Protein AF-A0A699XM45-F1 (afdb_monomer_lite)

Structure (mmCIF, N/CA/C/O backbone):
data_AF-A0A699XM45-F1
#
_entry.id   AF-A0A699XM45-F1
#
loop_
_atom_site.group_PDB
_atom_site.id
_atom_site.type_symbol
_atom_site.label_atom_id
_atom_site.label_alt_id
_atom_site.label_comp_id
_atom_site.label_asym_id
_atom_site.label_entity_id
_atom_site.label_seq_id
_atom_site.pdbx_PDB_ins_code
_atom_site.Car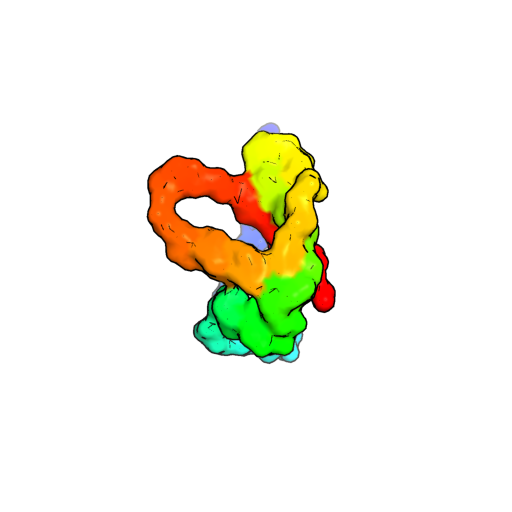tn_x
_atom_site.Cartn_y
_atom_site.Cartn_z
_atom_site.occupancy
_atom_site.B_iso_or_equiv
_atom_site.auth_seq_id
_atom_site.auth_comp_id
_atom_site.auth_asym_id
_atom_site.auth_atom_id
_atom_site.pdbx_PDB_model_num
ATOM 1 N N . THR A 1 1 ? 29.717 28.955 5.135 1.00 49.53 1 THR A N 1
ATOM 2 C CA . THR A 1 1 ? 28.520 28.488 4.422 1.00 49.53 1 THR A CA 1
ATOM 3 C C . THR A 1 1 ? 28.981 27.297 3.638 1.00 49.53 1 THR A C 1
ATOM 5 O O . THR A 1 1 ? 29.618 27.492 2.616 1.00 49.53 1 THR A O 1
ATOM 8 N N . ASP A 1 2 ? 28.849 26.104 4.207 1.00 50.97 2 ASP A N 1
ATOM 9 C CA . ASP A 1 2 ? 29.331 24.890 3.553 1.00 50.97 2 ASP A CA 1
ATOM 10 C C . ASP A 1 2 ? 28.349 24.543 2.433 1.00 50.97 2 ASP A C 1
ATOM 12 O O . ASP A 1 2 ? 27.200 24.175 2.684 1.00 50.97 2 ASP A O 1
ATOM 16 N N . GLU A 1 3 ? 28.773 24.787 1.194 1.00 55.34 3 GLU A N 1
ATOM 17 C CA . GLU A 1 3 ? 28.087 24.316 -0.003 1.00 55.34 3 GLU A CA 1
ATOM 18 C C . GLU A 1 3 ? 28.261 22.799 -0.047 1.00 55.34 3 GLU A C 1
ATOM 20 O O . GLU A 1 3 ? 29.341 22.288 -0.334 1.00 55.34 3 GLU A O 1
ATOM 25 N N . TYR A 1 4 ? 27.206 22.069 0.309 1.00 65.00 4 TYR A N 1
ATOM 26 C CA . TYR A 1 4 ? 27.156 20.633 0.078 1.00 65.00 4 TYR A CA 1
ATOM 27 C C . TYR A 1 4 ? 27.125 20.412 -1.437 1.00 65.00 4 TYR A C 1
ATOM 29 O O . TYR A 1 4 ? 26.121 20.700 -2.092 1.00 65.00 4 TYR A O 1
ATOM 37 N N . GLU A 1 5 ? 28.241 19.945 -1.990 1.00 66.81 5 GLU A N 1
ATOM 38 C CA . GLU A 1 5 ? 28.336 19.482 -3.370 1.00 66.81 5 GLU A CA 1
ATOM 39 C C . GLU A 1 5 ? 27.444 18.241 -3.508 1.00 66.81 5 GLU A C 1
ATOM 41 O O . GLU A 1 5 ? 27.731 17.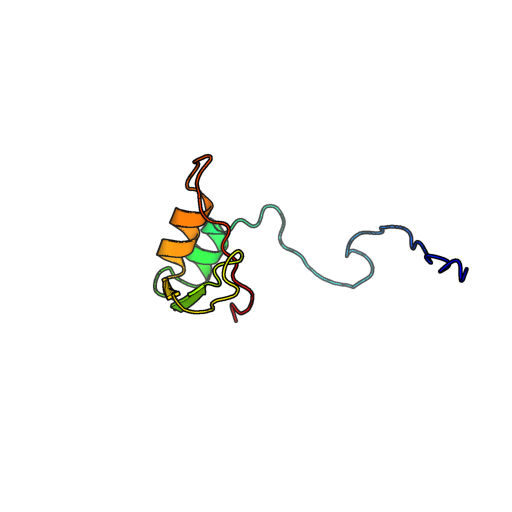178 -2.956 1.00 66.81 5 GLU A O 1
ATOM 46 N N . TYR A 1 6 ? 26.294 18.401 -4.163 1.00 64.56 6 TYR A N 1
ATOM 47 C CA . TYR A 1 6 ? 25.430 17.277 -4.502 1.00 64.56 6 TYR A CA 1
ATOM 48 C C . TYR A 1 6 ? 26.072 16.518 -5.659 1.00 64.56 6 TYR A C 1
ATOM 50 O O . TYR A 1 6 ? 26.101 17.012 -6.787 1.00 64.56 6 TYR A O 1
ATOM 58 N N . ASP A 1 7 ? 26.560 15.315 -5.375 1.00 70.44 7 ASP A N 1
ATOM 59 C CA . ASP A 1 7 ? 27.057 14.393 -6.391 1.00 70.44 7 ASP A CA 1
ATOM 60 C C . ASP A 1 7 ? 25.847 13.817 -7.149 1.00 70.44 7 ASP A C 1
ATOM 62 O O . ASP A 1 7 ? 25.192 12.863 -6.720 1.00 70.44 7 ASP A O 1
ATOM 66 N N . ALA A 1 8 ? 25.447 14.498 -8.223 1.00 66.81 8 ALA A N 1
ATOM 67 C CA . ALA A 1 8 ? 24.311 14.097 -9.041 1.00 66.81 8 ALA A CA 1
ATOM 68 C C . ALA A 1 8 ? 24.744 12.978 -9.996 1.00 66.81 8 ALA A C 1
ATOM 70 O O . ALA A 1 8 ? 25.386 13.225 -11.018 1.00 66.81 8 ALA A O 1
ATOM 71 N N . VAL A 1 9 ? 24.380 11.739 -9.666 1.00 69.56 9 VAL A N 1
ATOM 72 C CA . VAL A 1 9 ? 24.559 10.598 -10.570 1.00 69.56 9 VAL A CA 1
ATOM 73 C C . VAL A 1 9 ? 23.496 10.612 -11.679 1.00 69.56 9 VAL A C 1
ATOM 75 O O . VAL A 1 9 ? 22.355 11.009 -11.422 1.00 69.56 9 VAL A O 1
ATOM 78 N N . PRO A 1 10 ? 23.835 10.191 -12.912 1.00 68.69 10 PRO A N 1
ATOM 79 C CA . PRO A 1 10 ? 22.844 9.953 -13.955 1.00 68.69 10 PRO A CA 1
ATOM 80 C C . PRO A 1 10 ? 21.794 8.937 -13.485 1.00 68.69 10 PRO A C 1
ATOM 82 O O . PRO A 1 10 ? 22.143 7.886 -12.950 1.00 68.69 10 PRO A O 1
ATOM 85 N N . ASP A 1 11 ? 20.515 9.250 -13.689 1.00 65.44 11 ASP A N 1
ATOM 86 C CA . ASP A 1 11 ? 19.410 8.319 -13.450 1.00 65.44 11 ASP A CA 1
ATOM 87 C C . ASP A 1 11 ? 19.371 7.289 -14.589 1.00 65.44 11 ASP A C 1
ATOM 89 O O . ASP A 1 11 ? 18.765 7.507 -15.637 1.00 65.44 11 ASP A O 1
ATOM 93 N N . ASP A 1 12 ? 20.106 6.193 -14.410 1.00 67.00 12 ASP A N 1
ATOM 94 C CA . ASP A 1 12 ? 20.109 5.036 -15.312 1.00 67.00 12 ASP A CA 1
ATOM 95 C C . ASP A 1 12 ? 18.957 4.052 -15.003 1.00 67.00 12 ASP A C 1
ATOM 97 O O . ASP A 1 12 ? 19.000 2.895 -15.427 1.00 67.00 12 ASP A O 1
ATOM 101 N N . GLY A 1 13 ? 17.959 4.466 -14.212 1.00 65.62 13 GLY A N 1
ATOM 102 C CA . GLY A 1 13 ? 16.940 3.567 -13.680 1.00 65.62 13 GLY A CA 1
ATOM 103 C C . GLY A 1 13 ? 17.527 2.478 -12.771 1.00 65.62 13 GLY A C 1
ATOM 104 O O . GLY A 1 13 ? 18.604 2.623 -12.190 1.00 65.62 13 GLY A O 1
ATOM 105 N N . GLN A 1 14 ? 16.813 1.357 -12.630 1.00 64.94 14 GLN A N 1
ATOM 106 C CA . GLN A 1 14 ? 17.293 0.181 -11.881 1.00 64.94 14 GLN A CA 1
ATOM 107 C C . GLN A 1 14 ? 18.007 -0.858 -12.765 1.00 64.94 14 GLN A C 1
ATOM 109 O O . GLN A 1 14 ? 18.460 -1.887 -12.263 1.00 64.94 14 GLN A O 1
ATOM 114 N N . ASP A 1 15 ? 18.190 -0.572 -14.055 1.00 61.72 15 ASP A N 1
ATOM 115 C CA . ASP A 1 15 ? 18.714 -1.514 -15.055 1.00 61.72 15 ASP A CA 1
ATOM 116 C C . ASP A 1 15 ? 20.151 -1.970 -14.760 1.00 61.72 15 ASP A C 1
ATOM 118 O O . ASP A 1 15 ? 20.559 -3.076 -15.116 1.00 61.72 15 ASP A O 1
ATOM 122 N N . LYS A 1 16 ? 20.937 -1.134 -14.072 1.00 69.38 16 LYS A N 1
ATOM 123 C CA . LYS A 1 16 ? 22.323 -1.449 -13.685 1.00 69.38 16 LYS A CA 1
ATOM 124 C C . LYS A 1 16 ? 22.441 -2.230 -12.372 1.00 69.38 16 LYS A C 1
ATOM 126 O O . LYS A 1 16 ? 23.553 -2.603 -12.003 1.00 69.38 16 LYS A O 1
ATOM 131 N N . LEU A 1 17 ? 21.332 -2.466 -11.668 1.00 74.88 17 LEU A N 1
ATOM 132 C CA . LEU A 1 17 ? 21.307 -3.169 -10.380 1.00 74.88 17 LEU A CA 1
ATOM 133 C C . LEU A 1 17 ? 20.969 -4.662 -10.510 1.00 74.88 17 LEU A C 1
ATOM 135 O O . LEU A 1 17 ? 20.864 -5.335 -9.489 1.00 74.88 17 LEU A O 1
ATOM 139 N N . ASP A 1 18 ? 20.793 -5.174 -11.737 1.00 76.94 18 ASP A N 1
ATOM 140 C CA . ASP A 1 18 ? 20.312 -6.545 -12.003 1.00 76.94 18 ASP A CA 1
ATOM 141 C C . ASP A 1 18 ? 18.987 -6.850 -11.264 1.00 76.94 18 ASP A C 1
ATOM 143 O O . ASP A 1 18 ? 18.688 -7.979 -10.874 1.00 76.94 18 ASP A O 1
ATOM 147 N N . MET A 1 19 ? 18.191 -5.799 -11.022 1.00 78.69 19 MET A N 1
ATOM 148 C CA . MET A 1 19 ? 16.907 -5.865 -10.333 1.00 78.69 19 MET A CA 1
ATOM 149 C C . MET A 1 19 ? 15.780 -6.028 -11.348 1.00 78.69 19 MET A C 1
ATOM 151 O O . MET A 1 19 ? 15.637 -5.230 -12.270 1.00 78.69 19 MET A O 1
ATOM 155 N N . VAL A 1 20 ? 14.936 -7.039 -11.143 1.00 79.25 20 VAL A N 1
ATOM 156 C CA . VAL A 1 20 ? 13.722 -7.237 -11.942 1.00 79.25 20 VAL A CA 1
ATOM 157 C C . VAL A 1 20 ? 12.555 -6.565 -11.229 1.00 79.25 20 VAL A C 1
ATOM 159 O O . VAL A 1 20 ? 12.031 -7.102 -10.252 1.00 79.25 20 VAL A O 1
ATOM 162 N N . MET A 1 21 ? 12.143 -5.398 -11.723 1.00 84.00 21 MET A N 1
ATOM 163 C CA . MET A 1 21 ? 10.935 -4.718 -11.255 1.00 84.00 21 MET A CA 1
ATOM 164 C C . MET A 1 21 ? 9.744 -5.045 -12.158 1.00 84.00 21 MET A C 1
ATOM 166 O O . MET A 1 21 ? 9.883 -5.021 -13.381 1.00 84.00 21 MET A O 1
ATOM 170 N N . PRO A 1 22 ? 8.567 -5.335 -11.587 1.00 86.38 22 PRO A N 1
ATOM 171 C CA . PRO A 1 22 ? 7.359 -5.528 -12.374 1.00 86.38 22 PRO A CA 1
ATOM 172 C C . PRO A 1 22 ? 6.885 -4.206 -12.993 1.00 86.38 22 PRO A C 1
ATOM 174 O O . PRO A 1 22 ? 6.806 -3.182 -12.313 1.00 86.38 22 PRO A O 1
ATOM 177 N N . GLU A 1 23 ? 6.518 -4.254 -14.272 1.00 86.75 23 GLU A N 1
ATOM 178 C CA . GLU A 1 23 ? 5.859 -3.148 -14.971 1.00 86.75 23 GLU A CA 1
ATOM 179 C C . GLU A 1 23 ? 4.374 -3.064 -14.574 1.00 86.75 23 GLU A C 1
ATOM 181 O O . GLU A 1 23 ? 3.740 -4.079 -14.271 1.00 86.75 23 GLU A O 1
ATOM 186 N N . ASP A 1 24 ? 3.822 -1.847 -14.555 1.00 88.81 24 ASP A N 1
ATOM 187 C CA . ASP A 1 24 ? 2.403 -1.561 -14.283 1.00 88.81 24 ASP A CA 1
ATOM 188 C C . ASP A 1 24 ? 1.848 -2.119 -12.956 1.00 88.81 24 ASP A C 1
ATOM 190 O O . ASP A 1 24 ? 0.642 -2.343 -12.825 1.00 88.81 24 ASP A O 1
ATOM 194 N N . LEU A 1 25 ? 2.705 -2.339 -11.950 1.00 91.25 25 LEU A N 1
ATOM 195 C CA . LEU A 1 25 ? 2.279 -2.847 -10.647 1.00 91.25 25 LEU A CA 1
ATOM 196 C C . LEU A 1 25 ? 1.405 -1.823 -9.903 1.00 91.25 25 LEU A C 1
ATOM 198 O O . LEU A 1 25 ? 1.804 -0.688 -9.649 1.00 91.25 25 LEU A O 1
ATOM 202 N N . THR A 1 26 ? 0.228 -2.263 -9.468 1.00 94.56 26 THR A N 1
ATOM 203 C CA . THR A 1 26 ? -0.747 -1.463 -8.716 1.00 94.56 26 THR A CA 1
ATOM 204 C C . THR A 1 26 ? -1.010 -2.044 -7.332 1.00 94.56 26 THR A C 1
ATOM 206 O O . THR A 1 26 ? -0.894 -3.250 -7.101 1.00 94.56 26 THR A O 1
ATOM 209 N N . VAL A 1 27 ? -1.473 -1.198 -6.406 1.00 93.25 27 VAL A N 1
ATOM 210 C CA . VAL A 1 27 ? -1.885 -1.630 -5.056 1.00 93.25 27 VAL A CA 1
ATOM 211 C C . VAL A 1 27 ? -2.974 -2.710 -5.119 1.00 93.25 27 VAL A C 1
ATOM 213 O O . VAL A 1 27 ? -2.965 -3.652 -4.326 1.00 93.25 27 VAL A O 1
ATOM 216 N N . ARG A 1 28 ? -3.876 -2.634 -6.106 1.00 94.25 28 ARG A N 1
ATOM 217 C CA . ARG A 1 28 ? -4.911 -3.649 -6.331 1.00 94.25 28 ARG A CA 1
ATOM 218 C C . ARG A 1 28 ? -4.326 -5.003 -6.724 1.00 94.25 28 ARG A C 1
ATOM 220 O O . ARG A 1 28 ? -4.773 -6.025 -6.211 1.00 94.25 28 ARG A O 1
ATOM 227 N N . GLN A 1 29 ? -3.321 -5.031 -7.600 1.00 94.75 29 GLN A N 1
ATOM 228 C CA . GLN A 1 29 ? -2.635 -6.276 -7.956 1.00 94.75 29 GLN A CA 1
ATOM 229 C C . GLN A 1 29 ? -1.875 -6.857 -6.762 1.00 94.75 29 GLN A C 1
ATOM 231 O O . GLN A 1 29 ? -1.978 -8.056 -6.524 1.00 94.75 29 GLN A O 1
ATOM 236 N N . VAL A 1 30 ? -1.196 -6.021 -5.967 1.00 94.12 30 VAL A N 1
ATOM 237 C CA . VAL A 1 30 ? -0.536 -6.464 -4.725 1.00 94.12 30 VAL A CA 1
ATOM 238 C C . VAL A 1 30 ? -1.548 -7.112 -3.774 1.00 94.12 30 VAL A C 1
ATOM 240 O O . VAL A 1 30 ? -1.291 -8.192 -3.250 1.00 94.12 30 VAL A O 1
ATOM 243 N N . CYS A 1 31 ? -2.736 -6.519 -3.620 1.00 94.56 31 CYS A N 1
ATOM 244 C CA . CYS A 1 31 ? -3.830 -7.089 -2.830 1.00 94.56 31 CYS A CA 1
ATOM 245 C C . CYS A 1 31 ? -4.309 -8.454 -3.345 1.00 94.56 31 CYS A C 1
ATOM 247 O O . CYS A 1 31 ? -4.499 -9.381 -2.558 1.00 94.56 31 CYS A O 1
ATOM 249 N N . ASN A 1 32 ? -4.440 -8.614 -4.662 1.00 93.44 32 ASN A N 1
ATOM 250 C CA . ASN A 1 32 ? -4.833 -9.890 -5.265 1.00 93.44 32 ASN A CA 1
ATOM 251 C C . ASN A 1 32 ? -3.759 -10.982 -5.110 1.00 93.44 32 ASN A C 1
ATOM 253 O O . ASN A 1 32 ? -4.107 -12.159 -5.039 1.00 93.44 32 ASN A O 1
ATOM 257 N N . LEU A 1 33 ? -2.476 -10.606 -5.068 1.00 93.44 33 LEU A N 1
ATOM 258 C CA . LEU A 1 33 ? -1.348 -11.533 -4.931 1.00 93.44 33 LEU A CA 1
ATOM 259 C C . LEU A 1 33 ? -1.109 -11.956 -3.475 1.00 93.44 33 LEU A C 1
ATOM 261 O O . LEU A 1 33 ? -0.992 -13.146 -3.198 1.00 93.44 33 LEU A O 1
ATOM 265 N N . ALA A 1 34 ? -1.046 -10.993 -2.551 1.00 91.69 34 ALA A N 1
ATOM 266 C CA . ALA A 1 34 ? -0.776 -11.244 -1.133 1.00 91.69 34 ALA A CA 1
ATOM 267 C C . ALA A 1 34 ? -2.032 -11.641 -0.338 1.00 91.69 34 ALA A C 1
ATOM 269 O O . ALA A 1 34 ? -1.926 -12.188 0.757 1.00 91.69 34 ALA A O 1
ATOM 270 N N . GLY A 1 35 ? -3.221 -11.383 -0.884 1.00 93.94 35 GLY A N 1
ATOM 271 C CA . GLY A 1 35 ? -4.504 -11.720 -0.283 1.00 93.94 35 GLY A CA 1
ATOM 272 C C . GLY A 1 35 ? -5.150 -10.541 0.460 1.00 93.94 35 GLY A C 1
ATOM 273 O O . GLY A 1 35 ? -4.478 -9.808 1.190 1.00 93.94 35 GLY A O 1
ATOM 274 N N . PRO A 1 36 ? -6.479 -10.359 0.335 1.00 93.50 36 PRO A N 1
ATOM 275 C CA . PRO A 1 36 ? -7.176 -9.210 0.910 1.00 93.50 36 PRO A CA 1
ATOM 276 C C . PRO A 1 36 ? -7.242 -9.227 2.440 1.00 93.50 36 PRO A C 1
ATOM 278 O O . PRO A 1 36 ? -7.371 -8.164 3.039 1.00 93.50 36 PRO A O 1
ATOM 281 N N . GLU A 1 37 ? -7.130 -10.400 3.067 1.00 93.75 37 GLU A N 1
ATOM 282 C CA . GLU A 1 37 ? -7.196 -10.591 4.525 1.00 93.75 37 GLU A CA 1
ATOM 283 C C . GLU A 1 37 ? -5.866 -10.280 5.233 1.00 93.75 37 GLU A C 1
ATOM 285 O O . GLU A 1 37 ? -5.801 -10.289 6.464 1.00 93.75 37 GLU A O 1
ATOM 290 N N . THR A 1 38 ? -4.800 -10.004 4.475 1.00 92.75 38 THR A N 1
ATOM 291 C CA . THR A 1 38 ? -3.466 -9.758 5.027 1.00 92.75 38 THR A CA 1
ATOM 292 C C . THR A 1 38 ? -3.482 -8.515 5.919 1.00 92.75 38 THR A C 1
ATOM 294 O O . THR A 1 38 ? -3.906 -7.445 5.468 1.00 92.75 38 THR A O 1
ATOM 297 N N . PRO A 1 39 ? -3.064 -8.628 7.193 1.00 91.88 39 PRO A N 1
ATOM 298 C CA . PRO A 1 39 ? -3.051 -7.501 8.110 1.00 91.88 39 PRO A CA 1
ATOM 299 C C . PRO A 1 39 ? -1.940 -6.515 7.741 1.00 91.88 39 PRO A C 1
ATOM 301 O O . PRO A 1 39 ? -0.822 -6.906 7.422 1.00 91.88 39 PRO A O 1
ATOM 304 N N . LEU A 1 40 ? -2.253 -5.228 7.837 1.00 90.94 40 LEU A N 1
ATOM 305 C CA . LEU A 1 40 ? -1.363 -4.111 7.564 1.00 90.94 40 LEU A CA 1
ATOM 306 C C . LEU A 1 40 ? -1.373 -3.112 8.712 1.00 90.94 40 LEU A C 1
ATOM 308 O O . LEU A 1 40 ? -2.436 -2.746 9.227 1.00 90.94 40 LEU A O 1
ATOM 312 N N . ASP A 1 41 ? -0.191 -2.595 9.022 1.00 91.00 41 ASP A N 1
ATOM 313 C CA . ASP A 1 41 ? -0.028 -1.460 9.918 1.00 91.00 41 ASP A CA 1
ATOM 314 C C . ASP A 1 41 ? -0.072 -0.162 9.106 1.00 91.00 41 ASP A C 1
ATOM 316 O O . ASP A 1 41 ? 0.848 0.176 8.357 1.00 91.00 41 ASP A O 1
ATOM 320 N N . VAL A 1 42 ? -1.185 0.563 9.238 1.00 90.62 42 VAL A N 1
ATOM 321 C CA . VAL A 1 42 ? -1.412 1.816 8.517 1.00 90.62 42 VAL A CA 1
ATOM 322 C C . VAL A 1 42 ? -1.081 2.995 9.42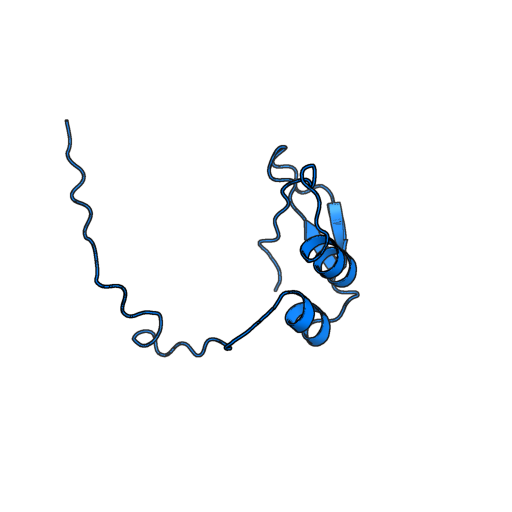0 1.00 90.62 42 VAL A C 1
ATOM 324 O O . VAL A 1 42 ? -1.668 3.185 10.490 1.00 90.62 42 VAL A O 1
ATOM 327 N N . ILE A 1 43 ? -0.163 3.827 8.944 1.00 91.75 43 ILE A N 1
ATOM 328 C CA . ILE A 1 43 ? 0.318 5.015 9.638 1.00 91.75 43 ILE A CA 1
ATOM 329 C C . ILE A 1 43 ? -0.490 6.215 9.165 1.00 91.75 43 ILE A C 1
ATOM 331 O O . ILE A 1 43 ? -0.596 6.475 7.967 1.00 91.75 43 ILE A O 1
ATOM 335 N N . ASP A 1 44 ? -1.045 6.974 10.103 1.00 90.06 44 ASP A N 1
ATOM 336 C CA . ASP A 1 44 ? -1.582 8.299 9.814 1.00 90.06 44 ASP A CA 1
ATOM 337 C C . ASP A 1 44 ? -0.425 9.305 9.757 1.00 90.06 44 ASP A C 1
ATOM 339 O O . ASP A 1 44 ? 0.236 9.567 10.765 1.00 90.06 44 ASP A O 1
ATOM 343 N N . VAL A 1 45 ? -0.163 9.864 8.571 1.00 89.12 45 VAL A N 1
ATOM 344 C CA . VAL A 1 45 ? 1.019 10.708 8.340 1.00 89.12 45 VAL A CA 1
ATOM 345 C C . VAL A 1 45 ? 0.951 12.001 9.147 1.00 89.12 45 VAL A C 1
ATOM 347 O O . VAL A 1 45 ? 1.982 12.461 9.637 1.00 89.12 45 VAL A O 1
ATOM 350 N N . LYS A 1 46 ? -0.247 12.572 9.332 1.00 87.62 46 LYS A N 1
ATOM 351 C CA . LYS A 1 46 ? -0.420 13.842 10.052 1.00 87.62 46 LYS A CA 1
ATOM 352 C C . LYS A 1 46 ? -0.112 13.691 11.536 1.00 87.62 46 LYS A C 1
ATOM 354 O O . LYS A 1 46 ? 0.492 14.576 12.131 1.00 87.62 46 LYS A O 1
ATOM 359 N N . THR A 1 47 ? -0.548 12.586 12.131 1.00 87.38 47 THR A N 1
ATOM 360 C CA . THR A 1 47 ? -0.386 12.341 13.573 1.00 87.38 47 THR A CA 1
ATOM 361 C C . THR A 1 47 ? 0.857 11.522 13.916 1.00 87.38 47 THR A C 1
ATOM 363 O O . THR A 1 47 ? 1.174 11.397 15.096 1.00 87.38 47 THR A O 1
ATOM 366 N N . GLN A 1 48 ? 1.553 10.970 12.911 1.00 84.56 48 GLN A N 1
ATOM 367 C CA . GLN A 1 48 ? 2.650 10.006 13.076 1.00 84.56 48 GLN A CA 1
ATOM 368 C C . GLN A 1 48 ? 2.266 8.832 13.995 1.00 84.56 48 GLN A C 1
ATOM 370 O O . GLN A 1 48 ? 3.097 8.278 14.710 1.00 84.56 48 GLN A O 1
ATOM 375 N N . ASN A 1 49 ? 0.984 8.455 13.985 1.00 81.12 49 ASN A N 1
ATOM 376 C CA . ASN A 1 49 ? 0.453 7.390 14.821 1.00 81.12 49 ASN A CA 1
ATOM 377 C C . ASN A 1 49 ? 0.220 6.128 13.979 1.00 81.12 49 ASN A C 1
ATOM 379 O O . ASN A 1 49 ? -0.573 6.134 13.033 1.00 81.12 49 ASN A O 1
ATOM 383 N N . SER A 1 50 ? 0.874 5.030 14.351 1.00 68.50 50 SER A N 1
ATOM 384 C CA . SER A 1 50 ? 0.745 3.691 13.756 1.00 68.50 50 SER A CA 1
ATOM 385 C C . SER A 1 50 ? -0.434 2.906 14.353 1.00 68.50 50 SER A C 1
ATOM 387 O O . SER A 1 50 ? -0.327 1.739 1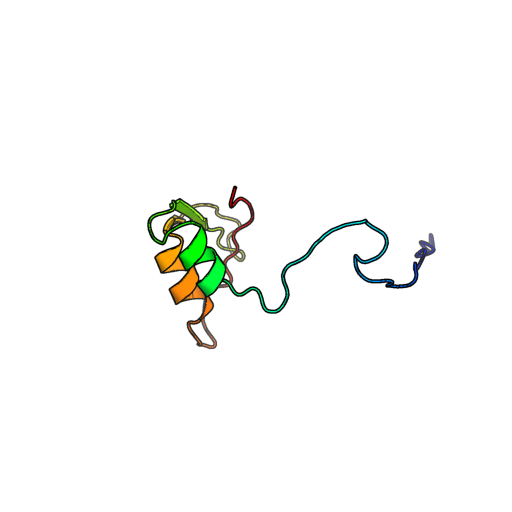4.718 1.00 68.50 50 SER A O 1
ATOM 389 N N . GLY A 1 51 ? -1.575 3.576 14.523 1.00 61.91 51 GLY A N 1
ATOM 390 C CA . GLY A 1 51 ? -2.638 3.099 15.410 1.00 61.91 51 GLY A CA 1
ATOM 391 C C . GLY A 1 51 ? -3.674 2.163 14.784 1.00 61.91 51 GLY A C 1
ATOM 392 O O . GLY A 1 51 ? -4.466 1.581 15.524 1.00 61.91 51 GLY A O 1
ATOM 393 N N . ALA A 1 52 ? -3.734 2.026 13.456 1.00 74.69 52 ALA A N 1
ATOM 394 C CA . ALA A 1 52 ? -4.841 1.327 12.807 1.00 74.69 52 ALA A CA 1
ATOM 395 C C . ALA A 1 52 ? -4.377 0.087 12.036 1.00 74.69 52 ALA A C 1
ATOM 397 O O . ALA A 1 52 ? -3.822 0.192 10.945 1.00 74.69 52 ALA A O 1
ATOM 398 N N . LYS A 1 53 ? -4.692 -1.093 12.586 1.00 86.19 53 LYS A N 1
ATOM 399 C CA . LYS A 1 53 ? -4.587 -2.363 11.862 1.00 86.19 53 LYS A CA 1
ATOM 400 C C . LYS A 1 53 ? -5.684 -2.441 10.816 1.00 86.19 53 LYS A C 1
ATOM 402 O O . LYS A 1 53 ? -6.870 -2.455 11.160 1.00 86.19 53 LYS A O 1
ATOM 407 N N . TRP A 1 54 ? -5.302 -2.425 9.550 1.00 92.62 54 TRP A N 1
ATOM 408 C CA . TRP A 1 54 ? -6.213 -2.583 8.421 1.00 92.62 54 TRP A CA 1
ATOM 409 C C . TRP A 1 54 ? -5.928 -3.902 7.718 1.00 92.62 54 TRP A C 1
ATOM 411 O O . TRP A 1 54 ? -4.913 -4.540 7.968 1.00 92.62 54 TRP A O 1
ATOM 421 N N . THR A 1 55 ? -6.836 -4.324 6.851 1.00 94.38 55 THR A N 1
ATOM 422 C CA . THR A 1 55 ? -6.559 -5.407 5.912 1.00 94.38 55 THR A CA 1
ATOM 423 C C . THR A 1 55 ? -6.055 -4.818 4.597 1.00 94.38 55 THR A C 1
ATOM 425 O O . THR A 1 55 ? -6.380 -3.674 4.258 1.00 94.38 55 THR A O 1
ATOM 428 N N . LEU A 1 56 ? -5.274 -5.585 3.839 1.00 93.94 56 LEU A N 1
ATOM 429 C CA . LEU A 1 56 ? -4.774 -5.179 2.525 1.00 93.94 56 LEU A CA 1
ATOM 430 C C . LEU A 1 56 ? -5.919 -4.892 1.540 1.00 93.94 56 LEU A C 1
ATOM 432 O O . LEU A 1 56 ? -5.815 -3.964 0.742 1.00 93.94 56 LEU A O 1
ATOM 436 N N . GLY A 1 57 ? -7.049 -5.597 1.666 1.00 94.00 57 GLY A N 1
ATOM 437 C CA . GLY A 1 57 ? -8.290 -5.282 0.953 1.00 94.00 57 GLY A CA 1
ATOM 438 C C . GLY A 1 57 ? -8.784 -3.867 1.246 1.00 94.00 57 GLY A C 1
ATOM 439 O O . GLY A 1 57 ? -8.927 -3.057 0.332 1.00 94.00 57 GLY A O 1
ATOM 440 N N . ARG A 1 58 ? -8.938 -3.528 2.534 1.00 94.38 58 ARG A N 1
ATOM 441 C CA . ARG A 1 58 ? -9.347 -2.183 2.961 1.00 94.38 58 ARG A CA 1
ATOM 442 C C . ARG A 1 58 ? -8.352 -1.112 2.516 1.00 94.38 58 ARG A C 1
ATOM 444 O O . ARG A 1 58 ? -8.762 -0.009 2.168 1.00 94.38 58 ARG A O 1
ATOM 451 N N . TRP A 1 59 ? -7.055 -1.410 2.554 1.00 94.31 59 TRP A N 1
ATOM 452 C CA . TRP A 1 59 ? -6.022 -0.492 2.081 1.00 94.31 59 TRP A CA 1
ATOM 453 C C . TRP A 1 59 ? -6.104 -0.257 0.571 1.00 94.31 59 TRP A C 1
ATOM 455 O O . TRP A 1 59 ? -6.003 0.888 0.143 1.00 94.31 59 TRP A O 1
ATOM 465 N N . ALA A 1 60 ? -6.329 -1.302 -0.227 1.00 94.81 60 ALA A N 1
ATOM 466 C CA . ALA A 1 60 ? -6.485 -1.174 -1.673 1.00 94.81 60 ALA A CA 1
ATOM 467 C C . ALA A 1 60 ? -7.710 -0.325 -2.041 1.00 94.81 60 ALA A C 1
ATOM 469 O O . ALA A 1 60 ? -7.596 0.585 -2.858 1.00 94.81 60 ALA A O 1
ATOM 470 N N . ASP A 1 61 ? -8.845 -0.557 -1.376 1.00 94.69 61 ASP A N 1
ATOM 471 C CA . ASP A 1 61 ? -10.054 0.252 -1.568 1.00 94.69 61 ASP A CA 1
ATOM 472 C C . ASP A 1 61 ? -9.816 1.708 -1.159 1.00 94.69 61 ASP A C 1
ATOM 474 O O . ASP A 1 61 ? -10.146 2.637 -1.894 1.00 9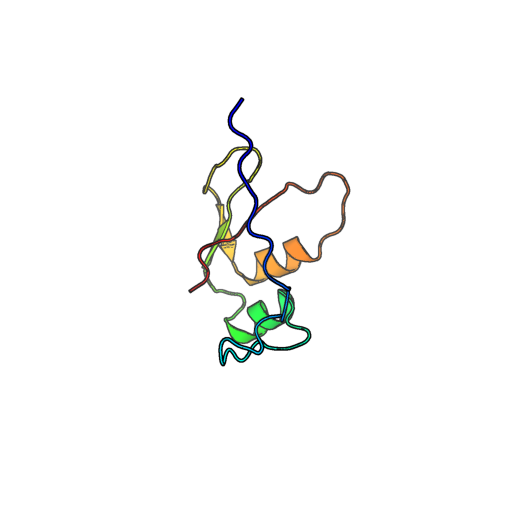4.69 61 ASP A O 1
ATOM 478 N N . TYR A 1 62 ? -9.166 1.909 -0.009 1.00 93.75 62 TYR A N 1
ATOM 479 C CA . TYR A 1 62 ? -8.786 3.238 0.440 1.00 93.75 62 TYR A CA 1
ATOM 480 C C . TYR A 1 62 ? -7.843 3.921 -0.538 1.00 93.75 62 TYR A C 1
ATOM 482 O O . TYR A 1 62 ? -7.983 5.112 -0.756 1.00 93.75 62 TYR A O 1
ATOM 490 N N . TYR A 1 63 ? -6.875 3.218 -1.125 1.00 93.19 63 TYR A N 1
ATOM 491 C CA . TYR A 1 63 ? -5.914 3.805 -2.054 1.00 93.19 63 TYR A CA 1
ATOM 492 C C . TYR A 1 63 ? -6.611 4.383 -3.294 1.00 93.19 63 TYR A C 1
ATOM 494 O O . TYR A 1 63 ? -6.299 5.505 -3.687 1.00 93.19 63 TYR A O 1
ATOM 502 N N . GLU A 1 64 ? -7.609 3.676 -3.825 1.00 92.94 64 GLU A N 1
ATOM 503 C CA . GLU A 1 64 ? -8.401 4.078 -4.997 1.00 92.94 64 GLU A CA 1
ATOM 504 C C . GLU A 1 64 ? -9.468 5.146 -4.700 1.00 92.94 64 GLU A C 1
ATOM 506 O O . GLU A 1 64 ? -9.919 5.830 -5.617 1.00 92.94 64 GLU A O 1
ATOM 511 N N . GLU A 1 65 ? -9.868 5.326 -3.437 1.00 93.25 65 GLU A N 1
ATOM 512 C CA . GLU A 1 65 ? -10.836 6.354 -3.048 1.00 93.25 65 GLU A CA 1
ATOM 513 C C . GLU A 1 65 ? -10.339 7.765 -3.412 1.00 93.25 65 GLU A C 1
ATOM 515 O O . GLU A 1 65 ? -9.219 8.160 -3.070 1.00 93.25 65 GLU A O 1
ATOM 520 N N . THR A 1 66 ? -11.189 8.553 -4.073 1.00 88.88 66 THR A N 1
ATOM 521 C CA . THR A 1 66 ? -10.895 9.935 -4.471 1.00 88.88 66 THR A CA 1
ATOM 522 C C . THR A 1 66 ? -11.684 10.922 -3.613 1.00 88.88 66 THR A C 1
ATOM 524 O O . THR A 1 66 ? -12.912 10.869 -3.590 1.00 88.88 66 THR A O 1
ATOM 527 N N . GLY A 1 67 ? -10.998 11.855 -2.953 1.00 89.00 67 GLY A N 1
ATOM 528 C CA . GLY A 1 67 ? -11.626 12.958 -2.224 1.00 89.00 67 GLY A CA 1
ATOM 529 C C . GLY A 1 67 ? -10.587 13.953 -1.713 1.00 89.00 67 GLY A C 1
ATOM 530 O O . GLY A 1 67 ? -9.526 13.542 -1.245 1.00 89.00 67 GLY A O 1
ATOM 531 N N . ASP A 1 68 ? -10.886 15.249 -1.799 1.00 84.44 68 ASP A N 1
ATOM 532 C CA . ASP A 1 68 ? -9.961 16.328 -1.418 1.00 84.44 68 ASP A CA 1
ATOM 533 C C . ASP A 1 68 ? -9.569 16.300 0.073 1.00 84.44 68 ASP A C 1
ATOM 535 O O . ASP A 1 68 ? -8.446 16.653 0.431 1.00 84.44 68 ASP A O 1
ATOM 539 N N . ASP A 1 69 ? -10.455 15.808 0.945 1.00 86.50 69 ASP A N 1
ATOM 540 C CA . ASP A 1 69 ? -10.229 15.705 2.396 1.00 86.50 69 ASP A CA 1
ATOM 541 C C . ASP A 1 69 ? -9.683 14.338 2.852 1.00 86.50 69 ASP A C 1
ATOM 543 O O . ASP A 1 69 ? -9.600 14.058 4.055 1.00 86.50 69 ASP A O 1
ATOM 547 N N . LYS A 1 70 ? -9.301 13.463 1.913 1.00 89.31 70 LYS A N 1
ATOM 548 C CA . LYS A 1 70 ? 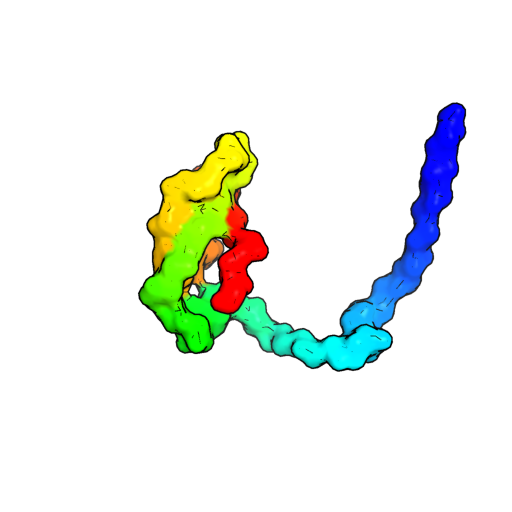-8.795 12.121 2.223 1.00 89.31 70 LYS A CA 1
ATOM 549 C C . LYS A 1 70 ? -7.540 12.205 3.107 1.00 89.31 70 LYS A C 1
ATOM 551 O O . LYS A 1 70 ? -6.539 12.807 2.709 1.00 89.31 70 LYS A O 1
ATOM 556 N N . PRO A 1 71 ? -7.536 11.583 4.302 1.00 89.19 71 PRO A N 1
ATOM 557 C CA . PRO A 1 71 ? -6.363 11.599 5.167 1.00 89.19 71 PRO A CA 1
ATOM 558 C C . PRO A 1 71 ? -5.133 10.989 4.481 1.00 89.19 71 PRO A C 1
ATOM 560 O O . PRO A 1 71 ? -5.201 9.949 3.828 1.00 89.19 71 PRO A O 1
ATOM 563 N N . ILE A 1 72 ? -3.962 11.592 4.657 1.00 91.25 72 ILE A N 1
ATOM 564 C CA . ILE A 1 72 ? -2.733 11.000 4.125 1.00 91.25 72 ILE A CA 1
ATOM 565 C C . ILE A 1 72 ? -2.315 9.872 5.067 1.00 91.25 72 ILE A C 1
ATOM 567 O O . ILE A 1 72 ? -2.051 10.097 6.251 1.00 91.25 72 ILE A O 1
ATOM 571 N N . ARG A 1 73 ? -2.284 8.653 4.536 1.00 92.56 73 ARG A N 1
ATOM 572 C CA . ARG A 1 73 ? -1.875 7.446 5.254 1.00 92.56 73 ARG A CA 1
ATOM 573 C C . ARG A 1 73 ? -0.757 6.754 4.491 1.00 92.56 73 ARG A C 1
ATOM 575 O O . ARG A 1 73 ? -0.677 6.907 3.276 1.00 92.56 73 ARG A O 1
ATOM 582 N N . ASN A 1 74 ? 0.082 6.007 5.194 1.00 92.12 74 ASN A N 1
ATOM 583 C CA . ASN A 1 74 ? 1.180 5.262 4.591 1.00 92.12 74 ASN A CA 1
ATOM 584 C C . ASN A 1 74 ? 1.279 3.842 5.161 1.00 92.12 74 ASN A C 1
ATOM 586 O O . ASN A 1 74 ? 0.889 3.603 6.305 1.00 92.12 74 ASN A O 1
ATOM 590 N N . VAL A 1 75 ? 1.835 2.932 4.367 1.00 91.44 75 VAL A N 1
ATOM 591 C CA . VAL A 1 75 ? 2.185 1.559 4.744 1.00 91.44 75 VAL A CA 1
ATOM 592 C C . VAL A 1 75 ? 3.638 1.349 4.341 1.00 91.44 75 VAL A C 1
ATOM 594 O O . VAL A 1 75 ? 3.986 1.567 3.186 1.00 91.44 75 VAL A O 1
ATOM 597 N N . ILE A 1 76 ? 4.485 0.957 5.294 1.00 89.25 76 ILE A N 1
ATOM 598 C CA . ILE A 1 76 ? 5.937 0.816 5.072 1.00 89.25 76 ILE A CA 1
ATOM 599 C C . ILE A 1 76 ? 6.470 -0.594 5.340 1.00 89.25 76 ILE A C 1
ATOM 601 O O . ILE A 1 76 ? 7.643 -0.841 5.098 1.00 89.25 76 ILE A O 1
ATOM 605 N N . SER A 1 77 ? 5.640 -1.496 5.864 1.00 84.31 77 SER A N 1
ATOM 606 C CA . SER A 1 77 ? 6.077 -2.791 6.404 1.00 84.31 77 SER A CA 1
ATOM 607 C C . SER A 1 77 ? 5.204 -3.954 5.920 1.00 84.31 77 SER A C 1
ATOM 609 O O . SER A 1 77 ? 4.764 -4.773 6.724 1.00 84.31 77 SER A O 1
ATOM 611 N N . LEU A 1 78 ? 4.888 -3.987 4.621 1.00 86.56 78 LEU A N 1
ATOM 612 C CA . LEU A 1 78 ? 4.307 -5.176 3.993 1.00 86.56 78 LEU A CA 1
ATOM 613 C C . LEU A 1 78 ? 5.453 -6.128 3.636 1.00 86.56 78 LEU A C 1
ATOM 615 O O . LEU A 1 78 ? 6.284 -5.781 2.800 1.00 86.56 78 LEU A O 1
ATOM 619 N N . GLU A 1 79 ? 5.469 -7.290 4.282 1.00 79.75 79 GLU A N 1
ATOM 620 C CA . GLU A 1 79 ? 6.461 -8.362 4.115 1.00 79.75 79 GLU A CA 1
ATOM 621 C C . GLU A 1 79 ? 5.810 -9.604 3.496 1.00 79.75 79 GLU A C 1
ATOM 623 O O . GLU A 1 79 ? 4.669 -9.933 3.908 1.00 79.75 79 GLU A O 1
#

Sequence (79 aa):
TDEYEYDAVPDDGQDKLDMVMPEDLTVRQVCNLAGPETPLDVIDVKTQNSGAKWTLGRWADYYEETGDDKPIRNVISLE

pLDDT: mean 83.73, std 11.99, range [49.53, 94.81]

InterPro domains:
  IPR050690 JHDM1 Histone Demethylase [PTHR23123] (14-79)

Secondary structure (DSSP, 8-state):
------------TTGGGT--PPTT--HHHHHHHH-TT-EEEEEETTTTEEEEEEEHHHHHHHHH---TTPPPEE-----

Radius of gyration: 17.44 Å; chains: 1; bounding box: 41×40×31 Å

Organism: Tanacetum cinerariifolium (NCBI:txid118510)

Foldseek 3Di:
DDDDDPPDDDCPDCVVVPDDDDPPDDLVVVCVVVDQQDWFQKAQPVVRDSPDTHGSVVVRVLVPDDDPPRGDIDTDDDD